Protein AF-A0A7W7KNH7-F1 (afdb_monomer)

Nearest PDB structures (foldseek):
  6zfm-assembly1_E  TM=3.774E-01  e=6.254E+00  Naja kaouthia
  7ulg-assembly1_A  TM=3.731E-01  e=5.470E+00  Naja kaouthia
  4lft-assembly2_A  TM=3.888E-01  e=8.738E+00  Dendraspis polylepis polylepis

Organism: Pseudomonas nitroreducens (NCBI:txid46680)

Mean predicted aligned error: 6.4 Å

Foldseek 3Di:
DDDDQFFFKKKKWFDAPVVVPGHIDIDMDGDPDDGPDGCNPPDPVRVVVVVVVVQVVVQVVVCVVVVGGMGMDTPVRVVVVVVVD

pLDDT: mean 83.46, std 16.23, range [34.31, 97.06]

Sequence (85 aa):
MSYPEKIETIFVTSKGDRSVGIPGEGATIKADADFLINLDKLTPVEAKELLESSRSLVANLFSTLWSEPVTVYYDFEIKQQGEAL

Radius of gyration: 14.16 Å; Cα contacts (8 Å, |Δi|>4): 111; chains: 1; bounding box: 29×30×40 Å

Secondary structure (DSSP, 8-state):
-PPPSEE-EEEEEE---GGGT-PPPEEEEE-SSS-SEE-TTS-HHHHHHHHHHHHHHHHHHHHHHHTS-EEEEEHHHHHHHHTT-

Solvent-accessible surface area (backbone atoms only — not comparable to full-atom values): 5000 Å² total; per-residue (Å²): 137,84,78,67,52,61,39,46,38,40,40,37,33,37,80,37,46,67,93,79,69,38,80,47,54,75,49,74,52,66,42,97,62,91,49,69,44,82,34,77,89,46,52,78,65,56,40,47,53,51,49,57,51,49,46,51,52,53,29,53,52,50,20,64,77,68,73,41,70,47,51,67,44,46,53,69,62,52,52,59,59,62,71,76,111

Structure (mmCIF, N/CA/C/O backbone):
data_AF-A0A7W7KNH7-F1
#
_entry.id   AF-A0A7W7KNH7-F1
#
loop_
_atom_site.group_PDB
_atom_site.id
_atom_site.type_symbol
_atom_site.l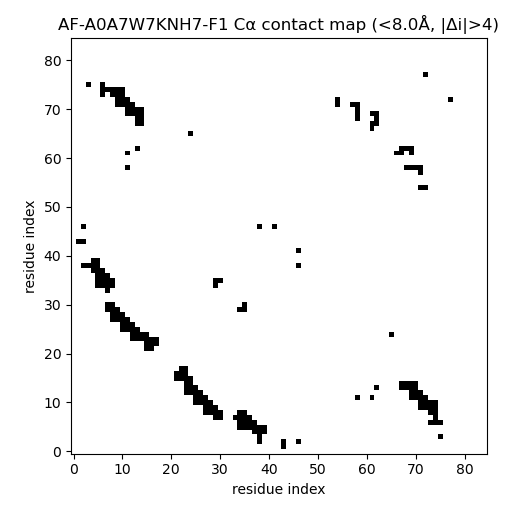abel_atom_id
_atom_site.label_alt_id
_atom_site.label_comp_id
_atom_site.label_asym_id
_atom_site.label_entity_id
_atom_site.label_seq_id
_atom_site.pdbx_PDB_ins_code
_atom_site.Cartn_x
_atom_site.Cartn_y
_atom_site.Cartn_z
_atom_site.occupancy
_atom_site.B_iso_or_equiv
_atom_site.auth_seq_id
_atom_site.auth_comp_id
_atom_site.auth_asym_id
_atom_site.auth_atom_id
_atom_site.pdbx_PDB_model_num
ATOM 1 N N . MET A 1 1 ? -3.097 14.967 12.690 1.00 56.41 1 MET A N 1
ATOM 2 C CA . MET A 1 1 ? -3.541 14.439 11.383 1.00 56.41 1 MET A CA 1
ATOM 3 C C . MET A 1 1 ? -4.458 13.265 11.687 1.00 56.41 1 MET A C 1
ATOM 5 O O . MET A 1 1 ? -4.059 12.446 12.504 1.00 56.41 1 MET A O 1
ATOM 9 N N . SER A 1 2 ? -5.687 13.243 11.164 1.00 71.50 2 SER A N 1
ATOM 10 C CA . SER A 1 2 ? -6.608 12.111 11.351 1.00 71.50 2 SER A CA 1
ATOM 11 C C . SER A 1 2 ? -6.496 11.198 10.137 1.00 71.50 2 SER A C 1
ATOM 13 O O . SER A 1 2 ? -6.558 11.695 9.014 1.00 71.50 2 SER A O 1
ATOM 15 N N . TYR A 1 3 ? -6.300 9.901 10.356 1.00 81.00 3 TYR A N 1
ATOM 16 C CA . TYR A 1 3 ? -6.346 8.905 9.286 1.00 81.00 3 TYR A CA 1
ATOM 17 C C . TYR A 1 3 ? -7.801 8.548 8.964 1.00 81.00 3 TYR A C 1
ATOM 19 O O . TYR A 1 3 ? -8.661 8.713 9.837 1.00 81.00 3 TYR A O 1
ATOM 27 N N . PRO A 1 4 ? -8.101 8.089 7.736 1.00 86.88 4 PRO A N 1
ATOM 28 C CA . PRO A 1 4 ? -9.379 7.444 7.483 1.00 86.88 4 PRO A CA 1
ATOM 29 C C . PRO A 1 4 ? -9.477 6.141 8.284 1.00 86.88 4 PRO A C 1
ATOM 31 O O . PRO A 1 4 ? -8.476 5.540 8.659 1.00 86.88 4 PRO A O 1
ATOM 34 N N . GLU A 1 5 ? -10.703 5.688 8.491 1.00 89.31 5 GLU A N 1
ATOM 35 C CA . GLU A 1 5 ? -11.030 4.393 9.095 1.00 89.31 5 GLU A CA 1
ATOM 36 C C . GLU A 1 5 ? -10.542 3.210 8.240 1.00 89.31 5 GLU A C 1
ATOM 38 O O . GLU A 1 5 ? -10.022 2.211 8.740 1.00 89.31 5 GLU A O 1
ATOM 43 N N . LYS A 1 6 ? -10.640 3.342 6.913 1.00 91.88 6 LYS A N 1
ATOM 44 C CA . LYS A 1 6 ? -10.292 2.293 5.951 1.00 91.88 6 LYS A CA 1
ATOM 45 C C . LYS A 1 6 ? -9.532 2.862 4.765 1.00 91.88 6 LYS A C 1
ATOM 47 O O . LYS A 1 6 ? -9.780 3.989 4.341 1.00 91.88 6 LYS A O 1
ATOM 52 N N . ILE A 1 7 ? -8.632 2.046 4.228 1.00 91.62 7 ILE A N 1
ATOM 53 C CA . ILE A 1 7 ? -7.903 2.312 2.987 1.00 91.62 7 ILE A CA 1
ATOM 54 C C . ILE A 1 7 ? -8.299 1.243 1.982 1.00 91.62 7 ILE A C 1
ATOM 56 O O . ILE A 1 7 ? -8.143 0.047 2.240 1.00 91.62 7 ILE A O 1
ATOM 60 N N . GLU A 1 8 ? -8.788 1.676 0.830 1.00 92.38 8 GLU A N 1
ATOM 61 C CA . GLU A 1 8 ? -9.296 0.804 -0.229 1.00 92.38 8 GLU A CA 1
ATOM 62 C C . GLU A 1 8 ? -8.237 0.567 -1.302 1.00 92.38 8 GLU A C 1
ATOM 64 O O . GLU A 1 8 ? -8.172 -0.507 -1.904 1.00 92.38 8 GLU A O 1
ATOM 69 N N . THR A 1 9 ? -7.415 1.587 -1.562 1.00 91.94 9 THR A N 1
ATOM 70 C CA . THR A 1 9 ? -6.481 1.593 -2.690 1.00 91.94 9 THR A CA 1
ATOM 71 C C . THR A 1 9 ? -5.090 2.078 -2.293 1.00 91.94 9 THR A C 1
ATOM 73 O O . THR A 1 9 ? -4.935 3.094 -1.611 1.00 91.94 9 THR A O 1
ATOM 76 N N . ILE A 1 10 ? -4.073 1.374 -2.793 1.00 94.06 10 ILE A N 1
ATOM 77 C CA . ILE A 1 10 ? -2.669 1.793 -2.771 1.00 94.06 10 ILE A CA 1
ATOM 78 C C . ILE A 1 10 ? -2.226 2.053 -4.212 1.00 94.06 10 ILE A C 1
ATOM 80 O O . ILE A 1 10 ? -2.333 1.179 -5.074 1.00 94.06 10 ILE A O 1
ATOM 84 N N . PHE A 1 11 ? -1.699 3.243 -4.464 1.00 91.69 11 PHE A N 1
ATOM 85 C CA . PHE A 1 11 ? -1.104 3.636 -5.735 1.00 91.69 11 PHE A CA 1
ATOM 86 C C . PHE A 1 11 ? 0.412 3.531 -5.640 1.00 91.69 11 PHE A C 1
ATOM 88 O O . PHE A 1 11 ? 1.005 3.984 -4.664 1.00 91.69 11 PHE A O 1
ATOM 95 N N . VAL A 1 12 ? 1.045 2.968 -6.661 1.00 93.06 12 VAL A N 1
ATOM 96 C CA . VAL A 1 12 ? 2.502 2.879 -6.776 1.00 93.06 12 VAL A CA 1
ATOM 97 C C . VAL A 1 12 ? 2.912 3.508 -8.095 1.00 93.06 12 VAL A C 1
ATOM 99 O O . VAL A 1 12 ? 2.330 3.193 -9.130 1.00 93.06 12 VAL A O 1
ATOM 102 N N . THR A 1 13 ? 3.904 4.389 -8.066 1.00 89.56 13 THR A N 1
ATOM 103 C CA . THR A 1 13 ? 4.464 5.023 -9.263 1.00 89.56 13 THR A CA 1
ATOM 104 C C . THR A 1 13 ? 5.979 4.979 -9.200 1.00 89.56 13 THR A C 1
ATOM 106 O O . THR A 1 13 ? 6.560 5.324 -8.171 1.00 89.56 13 THR A O 1
ATOM 109 N N . SER A 1 14 ? 6.641 4.595 -10.287 1.00 88.12 14 SER A N 1
ATOM 110 C CA . SER A 1 14 ? 8.066 4.882 -10.445 1.00 88.12 14 SER A CA 1
ATOM 111 C C . SER A 1 14 ? 8.254 6.320 -10.927 1.00 88.12 14 SER A C 1
ATOM 113 O O . SER A 1 14 ? 7.330 6.948 -11.466 1.00 88.12 14 SER A O 1
ATOM 115 N N . LYS A 1 15 ? 9.438 6.890 -10.685 1.00 74.44 15 LYS A N 1
ATOM 116 C CA . LYS A 1 15 ? 9.778 8.208 -11.226 1.00 74.44 15 LYS A CA 1
ATOM 117 C C . LYS A 1 15 ? 10.120 8.061 -12.710 1.00 74.44 15 LYS A C 1
ATOM 119 O O . LYS A 1 15 ? 11.285 7.945 -13.069 1.00 74.44 15 LYS A O 1
ATOM 124 N N . GLY A 1 16 ? 9.105 8.145 -13.563 1.00 63.84 16 GLY A N 1
ATOM 125 C CA . GLY A 1 16 ? 9.318 8.440 -14.976 1.00 63.84 16 GLY A CA 1
ATOM 126 C C . GLY A 1 16 ? 9.839 9.864 -15.147 1.00 63.84 16 GLY A C 1
ATOM 127 O O . GLY A 1 16 ? 9.279 10.806 -14.578 1.00 63.84 16 GLY A O 1
ATOM 128 N N . ASP A 1 17 ? 10.892 10.052 -15.934 1.00 55.16 17 ASP A N 1
ATOM 129 C CA . ASP A 1 17 ? 11.330 11.384 -16.341 1.00 55.16 17 ASP A CA 1
ATOM 130 C C . ASP A 1 17 ? 10.655 11.771 -17.664 1.00 55.16 17 ASP A C 1
ATOM 132 O O . ASP A 1 17 ? 11.183 11.587 -18.764 1.00 55.16 17 ASP A O 1
ATOM 136 N N . ARG A 1 18 ? 9.449 12.341 -17.546 1.00 49.66 18 ARG A N 1
ATOM 137 C CA . ARG A 1 18 ? 8.687 12.847 -18.698 1.00 49.66 18 ARG A CA 1
ATOM 138 C C . ARG A 1 18 ? 9.420 13.955 -19.461 1.00 49.66 18 ARG A C 1
ATOM 140 O O . ARG A 1 18 ? 9.094 14.163 -20.626 1.00 49.66 18 ARG A O 1
ATOM 147 N N . SER A 1 19 ? 10.396 14.641 -18.854 1.00 49.69 19 SER A N 1
ATOM 148 C CA . SER A 1 19 ? 11.177 15.684 -19.536 1.00 49.69 19 SER A CA 1
ATOM 149 C C . SER A 1 19 ? 12.151 15.110 -20.569 1.00 49.69 19 SER A C 1
ATOM 151 O O . SER A 1 19 ? 12.481 15.788 -21.540 1.00 49.69 19 SER A O 1
ATOM 153 N N . VAL A 1 20 ? 12.525 13.836 -20.415 1.00 45.12 20 VAL A N 1
ATOM 154 C CA . VAL A 1 20 ? 13.342 13.073 -21.374 1.00 45.12 20 VAL A CA 1
ATOM 155 C C . VAL A 1 20 ? 12.563 11.932 -22.041 1.00 45.12 20 VAL A C 1
ATOM 157 O O . VAL A 1 20 ? 13.151 11.082 -22.703 1.00 45.12 20 VAL A O 1
ATOM 160 N N . GLY A 1 21 ? 11.233 11.909 -21.895 1.00 50.03 21 GLY A N 1
ATOM 161 C CA . GLY A 1 21 ? 10.368 10.915 -22.534 1.00 50.03 21 GLY A CA 1
ATOM 162 C C . GLY A 1 21 ? 10.434 9.514 -21.923 1.00 50.03 21 GLY A C 1
ATOM 163 O O . GLY A 1 21 ? 10.030 8.565 -22.590 1.00 50.03 21 GLY A O 1
ATOM 164 N N . ILE A 1 22 ? 10.912 9.369 -20.681 1.00 56.75 22 ILE A N 1
ATOM 165 C CA . ILE A 1 22 ? 10.873 8.096 -19.951 1.00 56.75 22 ILE A CA 1
ATOM 166 C C . ILE A 1 22 ? 9.494 7.977 -19.282 1.00 56.75 22 ILE A C 1
ATOM 168 O O . ILE A 1 22 ? 9.205 8.733 -18.343 1.00 56.75 22 ILE A O 1
ATOM 172 N N . PRO A 1 23 ? 8.605 7.087 -19.767 1.00 65.62 23 PRO A N 1
ATOM 173 C CA . PRO A 1 23 ? 7.361 6.802 -19.070 1.00 65.62 23 PRO A CA 1
ATOM 174 C C . PRO A 1 23 ? 7.691 6.150 -17.724 1.00 65.62 23 PRO A C 1
ATOM 176 O O . PRO A 1 23 ? 8.585 5.319 -17.639 1.00 65.62 23 PRO A O 1
ATOM 179 N N . GLY A 1 24 ? 6.999 6.569 -16.667 1.00 74.50 24 GLY A N 1
ATOM 180 C CA . GLY A 1 24 ? 7.078 5.887 -15.377 1.00 74.50 24 GLY A CA 1
ATOM 181 C C . GLY A 1 24 ? 6.112 4.712 -15.354 1.00 74.50 24 GLY A C 1
ATOM 182 O O . GLY A 1 24 ? 5.072 4.758 -16.017 1.00 74.50 24 GLY A O 1
ATOM 183 N N . GLU A 1 25 ? 6.435 3.704 -14.559 1.00 84.06 25 GLU A N 1
ATOM 184 C CA . GLU A 1 25 ? 5.542 2.585 -14.292 1.00 84.06 25 GLU A CA 1
ATOM 185 C C . GLU A 1 25 ? 4.515 2.965 -13.225 1.00 84.06 25 GLU A C 1
ATOM 187 O O . GLU A 1 25 ? 4.787 3.749 -12.310 1.00 84.06 25 GLU A O 1
ATOM 192 N N . GLY A 1 26 ? 3.313 2.409 -13.350 1.00 87.75 26 GLY A N 1
ATOM 193 C CA . GLY A 1 26 ? 2.208 2.656 -12.436 1.00 87.75 26 GLY A CA 1
ATOM 194 C C . GLY A 1 26 ? 1.478 1.366 -12.097 1.00 87.75 26 GLY A C 1
ATOM 195 O O . GLY A 1 26 ? 1.136 0.586 -12.982 1.00 87.75 26 GLY A O 1
ATOM 196 N N . ALA A 1 27 ? 1.198 1.153 -10.816 1.00 90.19 27 ALA A N 1
ATOM 197 C CA . ALA A 1 27 ? 0.386 0.042 -10.343 1.00 90.19 27 ALA A CA 1
ATOM 198 C C . ALA A 1 27 ? -0.649 0.528 -9.335 1.00 90.19 27 ALA A C 1
ATOM 200 O O . ALA A 1 27 ? -0.451 1.498 -8.603 1.00 90.19 27 ALA A O 1
ATOM 201 N N . THR A 1 28 ? -1.778 -0.167 -9.309 1.00 92.56 28 THR A N 1
ATOM 202 C CA . THR A 1 28 ? -2.840 0.049 -8.333 1.00 92.56 28 THR A CA 1
ATOM 203 C C . THR A 1 28 ? -3.126 -1.276 -7.656 1.00 92.56 28 THR A C 1
ATOM 205 O O . THR A 1 28 ? -3.471 -2.251 -8.321 1.00 92.56 28 THR A O 1
ATOM 208 N N . ILE A 1 29 ? -2.977 -1.308 -6.337 1.00 93.31 29 ILE A N 1
ATOM 209 C CA . ILE A 1 29 ? -3.402 -2.427 -5.505 1.00 93.31 29 ILE A CA 1
ATOM 210 C C . ILE A 1 29 ? -4.770 -2.044 -4.960 1.00 93.31 29 ILE A C 1
ATOM 212 O O . ILE A 1 29 ? -4.910 -1.000 -4.318 1.00 93.31 29 ILE A O 1
ATOM 216 N N . LYS A 1 30 ? -5.772 -2.874 -5.233 1.00 91.25 30 LYS A N 1
ATOM 217 C CA . LYS A 1 30 ? -7.137 -2.718 -4.733 1.00 91.25 30 LYS A CA 1
ATOM 218 C C . LYS A 1 30 ? -7.569 -3.995 -4.041 1.00 91.25 30 LYS A C 1
ATOM 220 O O . LYS A 1 30 ? -7.221 -5.085 -4.490 1.00 91.25 30 LYS A O 1
ATOM 225 N N . ALA A 1 31 ? -8.318 -3.847 -2.957 1.00 84.12 31 ALA A N 1
ATOM 226 C CA . ALA A 1 31 ? -9.072 -4.965 -2.421 1.00 84.12 31 ALA A CA 1
ATOM 227 C C . ALA A 1 31 ? -10.249 -5.263 -3.361 1.00 84.12 31 ALA A C 1
ATOM 229 O O . ALA A 1 31 ? -10.950 -4.345 -3.779 1.00 84.12 31 ALA A O 1
ATOM 230 N N . ASP A 1 32 ? -10.475 -6.543 -3.662 1.00 81.88 32 ASP A N 1
ATOM 231 C CA . ASP A 1 32 ? -11.731 -6.990 -4.287 1.00 81.88 32 ASP A CA 1
ATOM 232 C C . ASP A 1 32 ? -12.911 -6.924 -3.295 1.00 81.88 32 ASP A C 1
ATOM 234 O O . ASP A 1 32 ? -14.072 -6.918 -3.696 1.00 81.88 32 ASP A O 1
ATOM 238 N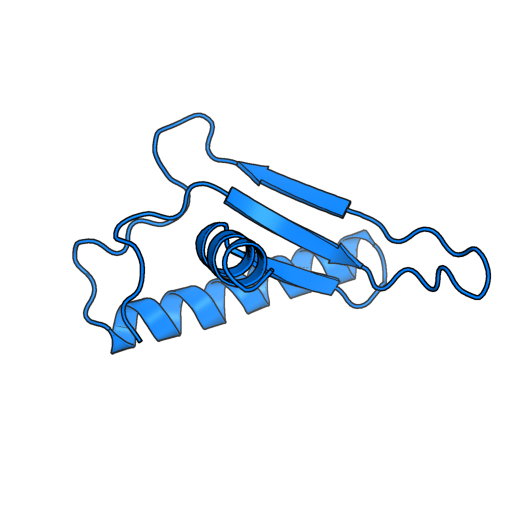 N . ALA A 1 33 ? -12.602 -6.885 -1.995 1.00 81.12 33 ALA A N 1
ATOM 239 C CA . ALA A 1 33 ? -13.538 -6.692 -0.891 1.00 81.12 33 ALA A CA 1
ATOM 240 C C . ALA A 1 33 ? -13.495 -5.237 -0.371 1.00 81.12 33 ALA A C 1
ATOM 242 O O . ALA A 1 33 ? -12.999 -4.340 -1.044 1.00 81.12 33 ALA A O 1
ATOM 243 N N . ASP A 1 34 ? -13.989 -5.004 0.847 1.00 83.31 34 ASP A N 1
ATOM 244 C CA . ASP A 1 34 ? -14.234 -3.652 1.364 1.00 83.31 34 ASP A CA 1
ATOM 245 C C . ASP A 1 34 ? -12.974 -2.795 1.613 1.00 83.31 34 ASP A C 1
ATOM 247 O O . ASP A 1 34 ? -13.047 -1.577 1.490 1.00 83.31 34 ASP A O 1
ATOM 251 N N . PHE A 1 35 ? -11.832 -3.372 2.021 1.00 89.44 35 PHE A N 1
ATOM 252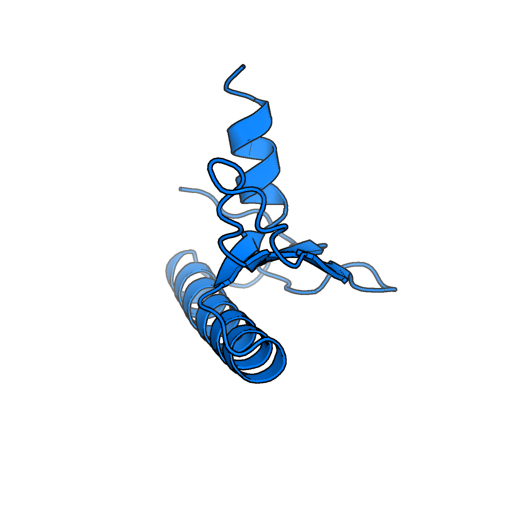 C CA . PHE A 1 35 ? -10.616 -2.604 2.351 1.00 89.44 35 PHE A CA 1
ATOM 253 C C . PHE A 1 35 ? -9.323 -3.432 2.257 1.00 89.44 35 PHE A C 1
ATOM 255 O O . PHE A 1 35 ? -9.333 -4.646 2.452 1.00 89.44 35 PHE A O 1
ATOM 262 N N . LEU A 1 36 ? -8.190 -2.756 2.023 1.00 90.81 36 LEU A N 1
ATOM 263 C CA . LEU A 1 36 ? -6.833 -3.314 2.139 1.00 90.81 36 LEU A CA 1
ATOM 264 C C . LEU A 1 36 ? -6.288 -3.201 3.563 1.00 90.81 36 LEU A C 1
ATOM 266 O O . LEU A 1 36 ? -5.636 -4.119 4.057 1.00 90.81 36 LEU A O 1
ATOM 270 N N . ILE A 1 37 ? -6.540 -2.065 4.216 1.00 90.88 37 ILE A N 1
ATOM 271 C CA . ILE A 1 37 ? -6.079 -1.781 5.577 1.00 90.88 37 ILE A CA 1
ATOM 272 C C . ILE A 1 37 ? -7.258 -1.216 6.368 1.00 90.88 37 ILE A C 1
ATOM 274 O O . ILE A 1 37 ? -7.893 -0.255 5.934 1.00 90.88 37 ILE A O 1
ATOM 278 N N . ASN A 1 38 ? -7.542 -1.816 7.524 1.00 92.50 38 ASN A N 1
ATOM 279 C CA . ASN A 1 38 ? -8.510 -1.307 8.492 1.00 92.50 38 ASN A CA 1
ATOM 280 C C . ASN A 1 38 ? -7.757 -0.656 9.657 1.00 92.50 38 ASN A C 1
ATOM 282 O O . ASN A 1 38 ? -6.905 -1.292 10.281 1.00 92.50 38 ASN A O 1
ATOM 286 N N . LEU A 1 39 ? -8.083 0.606 9.922 1.00 93.00 39 LEU A N 1
ATOM 287 C CA . LEU A 1 39 ? -7.500 1.447 10.961 1.00 93.00 39 LEU A CA 1
ATOM 288 C C . LEU A 1 39 ? -8.492 1.731 12.110 1.00 93.00 39 LEU A C 1
ATOM 290 O O . LEU A 1 39 ? -8.086 2.333 13.099 1.00 93.00 39 LEU A O 1
ATOM 294 N N . ASP A 1 40 ? -9.747 1.258 12.037 1.00 90.94 40 ASP A N 1
ATOM 295 C CA . ASP A 1 40 ? -10.862 1.544 12.970 1.00 90.94 40 ASP A CA 1
ATOM 296 C C . ASP A 1 40 ? -10.509 1.313 14.445 1.00 90.94 40 ASP A C 1
ATOM 298 O O . ASP A 1 40 ? -11.027 1.974 15.343 1.00 90.94 40 ASP A O 1
ATOM 302 N N . LYS A 1 41 ? -9.665 0.311 14.707 1.00 88.69 41 LYS A N 1
ATOM 303 C CA . LYS A 1 41 ? -9.310 -0.139 16.061 1.00 88.69 41 LYS A CA 1
ATOM 304 C C . LYS A 1 41 ? -7.901 0.259 16.484 1.00 88.69 41 LYS A C 1
ATOM 306 O O . LYS A 1 41 ? -7.458 -0.177 17.544 1.00 88.69 41 LYS A O 1
ATOM 311 N N . LEU A 1 42 ? -7.199 1.033 15.662 1.00 92.75 42 LEU A N 1
ATOM 312 C CA . LEU A 1 42 ? -5.828 1.444 15.926 1.00 92.75 42 LEU A CA 1
ATOM 313 C C . LEU A 1 42 ? -5.804 2.836 16.542 1.00 92.75 42 LEU A C 1
ATOM 315 O O . LEU A 1 42 ? -6.520 3.750 16.130 1.00 92.75 42 LEU A O 1
ATOM 319 N N . THR A 1 43 ? -4.926 3.024 17.517 1.00 93.19 43 THR A N 1
ATOM 320 C CA . THR A 1 43 ? -4.552 4.365 17.955 1.00 93.19 43 THR A CA 1
ATOM 321 C C . THR A 1 43 ? -3.865 5.118 16.806 1.00 93.19 43 THR A C 1
ATOM 323 O O . THR A 1 43 ? -3.307 4.500 15.895 1.00 93.19 43 THR A O 1
ATOM 326 N N . PRO A 1 44 ? -3.816 6.463 16.839 1.00 91.62 44 PRO A N 1
ATOM 327 C CA . PRO A 1 44 ? -3.125 7.233 15.803 1.00 91.62 44 PRO A CA 1
ATOM 328 C C . PRO A 1 44 ? -1.647 6.855 15.615 1.00 91.62 44 PRO A C 1
ATOM 330 O O . PRO A 1 44 ? -1.121 6.987 14.512 1.00 91.62 44 PRO A O 1
ATOM 333 N N . VAL A 1 45 ? -0.979 6.392 16.679 1.00 93.44 45 VAL A N 1
ATOM 334 C CA . VAL A 1 45 ? 0.421 5.944 16.628 1.00 93.44 45 VAL A CA 1
ATOM 335 C C . VAL A 1 45 ? 0.526 4.600 15.908 1.00 93.44 45 VAL A C 1
ATOM 337 O O . VAL A 1 45 ? 1.292 4.491 14.957 1.00 93.44 45 VAL A O 1
ATOM 340 N N . GLU A 1 46 ? -0.300 3.619 16.278 1.00 94.94 46 GLU A N 1
ATOM 341 C CA . GLU A 1 46 ? -0.325 2.302 15.623 1.00 94.94 46 GLU A CA 1
ATOM 342 C C . GLU A 1 46 ? -0.724 2.407 14.146 1.00 94.94 46 GLU A C 1
ATOM 344 O O . GLU A 1 46 ? -0.123 1.763 13.288 1.00 94.94 46 GLU A O 1
ATOM 349 N N . ALA A 1 47 ? -1.706 3.258 13.831 1.00 93.88 47 ALA A N 1
ATOM 350 C CA . ALA A 1 47 ? -2.105 3.527 12.455 1.00 93.88 47 ALA A CA 1
ATOM 351 C C . ALA A 1 47 ? -0.932 4.098 11.648 1.00 93.88 47 ALA A C 1
ATOM 353 O O . ALA A 1 47 ? -0.645 3.622 10.553 1.00 93.88 47 ALA A O 1
ATOM 354 N N . LYS A 1 48 ? -0.203 5.073 12.206 1.00 93.62 48 LYS A N 1
ATOM 355 C CA . LYS A 1 48 ? 0.983 5.642 11.560 1.00 93.62 48 LYS A CA 1
ATOM 356 C C . LYS A 1 48 ? 2.057 4.580 11.306 1.00 93.62 48 LYS A C 1
ATOM 358 O O . LYS A 1 48 ? 2.538 4.477 10.181 1.00 93.62 48 LYS A O 1
ATOM 363 N N . GLU A 1 49 ? 2.409 3.790 12.316 1.00 95.81 49 GLU A N 1
ATOM 364 C CA . GLU A 1 49 ? 3.444 2.753 12.206 1.00 95.81 49 GLU A CA 1
ATOM 365 C C . GLU A 1 49 ? 3.081 1.682 11.169 1.00 95.81 49 GLU A C 1
ATOM 367 O O . GLU A 1 49 ? 3.930 1.267 10.373 1.00 95.81 49 GLU A O 1
ATOM 372 N N . LEU A 1 50 ? 1.809 1.269 11.125 1.00 95.50 50 LEU A N 1
ATOM 373 C CA . LEU A 1 50 ? 1.303 0.318 10.137 1.00 95.50 50 LEU A CA 1
ATOM 374 C C . LEU A 1 50 ? 1.387 0.879 8.713 1.00 95.50 50 LEU A C 1
ATOM 376 O O . LEU A 1 50 ? 1.794 0.174 7.784 1.00 95.50 50 LEU A O 1
ATOM 380 N N . LEU A 1 51 ? 1.024 2.147 8.526 1.00 95.38 51 LEU A N 1
ATOM 381 C CA . LEU A 1 51 ? 1.113 2.815 7.230 1.00 95.38 51 LEU A CA 1
ATOM 382 C C . LEU A 1 51 ? 2.571 2.986 6.792 1.00 95.38 51 LEU A C 1
ATOM 384 O O . LEU A 1 51 ? 2.921 2.622 5.678 1.00 95.38 51 LEU A O 1
ATOM 388 N N . GLU A 1 52 ? 3.470 3.440 7.658 1.00 95.69 52 GLU A N 1
ATOM 389 C CA . GLU A 1 52 ? 4.893 3.574 7.307 1.00 95.69 52 GLU A CA 1
ATOM 390 C C . GLU A 1 52 ? 5.537 2.218 6.966 1.00 95.69 52 GLU A C 1
ATOM 392 O O . GLU A 1 52 ? 6.267 2.094 5.973 1.00 95.69 52 GLU A O 1
ATOM 397 N N . SER A 1 53 ? 5.209 1.178 7.735 1.00 96.25 53 SER A N 1
ATOM 398 C CA . SER A 1 53 ? 5.704 -0.183 7.505 1.00 96.25 53 SER A CA 1
ATOM 399 C C . SER A 1 53 ? 5.163 -0.774 6.203 1.00 96.25 53 SER A C 1
ATOM 401 O O . SER A 1 53 ? 5.933 -1.275 5.381 1.00 96.25 53 SER A O 1
ATOM 403 N N . SER A 1 54 ? 3.850 -0.685 5.969 1.00 95.88 54 SER A N 1
ATOM 404 C CA . SER A 1 54 ? 3.235 -1.195 4.736 1.00 95.88 54 SER A CA 1
ATOM 405 C C . SER A 1 54 ? 3.703 -0.424 3.503 1.00 95.88 54 SER A C 1
ATOM 407 O O . SER A 1 54 ? 4.003 -1.046 2.483 1.00 95.88 54 SER A O 1
ATOM 409 N N . ARG A 1 55 ? 3.875 0.901 3.600 1.00 96.19 55 ARG A N 1
ATOM 410 C CA . ARG A 1 55 ? 4.456 1.720 2.529 1.00 96.19 55 ARG A CA 1
ATOM 411 C C . ARG A 1 55 ? 5.850 1.236 2.160 1.00 96.19 55 ARG A C 1
ATOM 413 O O . ARG A 1 55 ? 6.131 1.056 0.980 1.00 96.19 55 ARG A O 1
ATOM 420 N N . SER A 1 56 ? 6.694 0.986 3.158 1.00 96.81 56 SER A N 1
ATOM 421 C CA . SER A 1 56 ? 8.060 0.497 2.949 1.00 96.81 56 SER A CA 1
ATOM 422 C C . SER A 1 56 ? 8.076 -0.885 2.290 1.00 96.81 56 SER A C 1
ATOM 424 O O . SER A 1 56 ? 8.846 -1.113 1.360 1.00 96.81 56 SER A O 1
ATOM 426 N N . LEU A 1 57 ? 7.193 -1.798 2.710 1.00 97.06 57 LEU A N 1
ATOM 427 C CA . LEU A 1 57 ? 7.067 -3.132 2.109 1.00 97.06 57 LEU A CA 1
ATOM 428 C C . LEU A 1 57 ? 6.629 -3.069 0.642 1.00 97.06 57 LEU A C 1
ATOM 430 O O . LEU A 1 57 ? 7.258 -3.697 -0.211 1.00 97.06 57 LEU A O 1
ATOM 434 N N . VAL A 1 58 ? 5.588 -2.290 0.337 1.00 96.25 58 VAL A N 1
ATOM 435 C CA . VAL A 1 58 ? 5.101 -2.111 -1.039 1.00 96.25 58 VAL A CA 1
ATOM 436 C C . VAL A 1 58 ? 6.171 -1.435 -1.895 1.00 96.25 58 VAL A C 1
ATOM 438 O O . VAL A 1 58 ? 6.457 -1.905 -2.995 1.00 96.25 58 VAL A O 1
ATOM 441 N N . ALA A 1 59 ? 6.816 -0.385 -1.383 1.00 95.44 59 ALA A N 1
ATOM 442 C CA . ALA A 1 59 ? 7.867 0.314 -2.110 1.00 95.44 59 ALA A CA 1
ATOM 443 C C . ALA A 1 59 ? 9.045 -0.613 -2.435 1.00 95.44 59 ALA A C 1
ATOM 445 O O . ALA A 1 59 ? 9.505 -0.634 -3.575 1.00 95.44 59 ALA A O 1
ATOM 446 N N . ASN A 1 60 ? 9.491 -1.431 -1.478 1.00 96.69 60 ASN A N 1
ATOM 447 C CA . ASN A 1 60 ? 10.574 -2.392 -1.689 1.00 96.69 60 ASN A CA 1
ATOM 448 C C . ASN A 1 60 ? 10.206 -3.473 -2.713 1.00 96.69 60 ASN A C 1
ATOM 450 O O . ASN A 1 60 ? 11.028 -3.808 -3.568 1.00 96.69 60 ASN A O 1
ATOM 454 N N . LEU A 1 61 ? 8.978 -3.998 -2.658 1.00 96.62 61 LEU A N 1
ATOM 455 C CA . LEU A 1 61 ? 8.494 -4.989 -3.619 1.00 96.62 61 LEU A CA 1
ATOM 456 C C . LEU A 1 61 ? 8.521 -4.429 -5.044 1.00 96.62 61 LEU A C 1
ATOM 458 O O . LEU A 1 61 ? 9.161 -5.005 -5.920 1.00 96.62 61 LEU A O 1
ATOM 462 N N . PHE A 1 62 ? 7.870 -3.289 -5.273 1.00 94.12 62 PHE A N 1
ATOM 463 C CA . PHE A 1 62 ? 7.776 -2.711 -6.614 1.00 94.12 62 PHE A CA 1
ATOM 464 C C . PHE A 1 62 ? 9.104 -2.140 -7.105 1.00 94.12 62 PHE A C 1
ATOM 466 O O . PHE A 1 62 ? 9.411 -2.290 -8.284 1.00 94.12 62 PHE A O 1
ATOM 473 N N . SER A 1 63 ? 9.941 -1.596 -6.215 1.00 93.56 63 SER A N 1
ATOM 474 C CA . SER A 1 63 ? 11.291 -1.175 -6.608 1.00 93.56 63 SER A CA 1
ATOM 475 C C . SER A 1 63 ? 12.145 -2.351 -7.073 1.00 93.56 63 SER A C 1
ATOM 477 O O . SER A 1 63 ? 12.962 -2.206 -7.977 1.00 93.56 63 SER A O 1
ATOM 479 N N . THR A 1 64 ? 11.931 -3.535 -6.495 1.00 94.56 64 THR A N 1
ATOM 480 C CA . THR A 1 64 ? 12.599 -4.769 -6.923 1.00 94.56 64 THR A CA 1
ATOM 481 C C . THR A 1 64 ? 12.050 -5.270 -8.259 1.00 94.56 64 THR A C 1
ATOM 483 O O . THR A 1 64 ? 12.826 -5.625 -9.141 1.00 94.56 64 THR A O 1
ATOM 486 N N . LEU A 1 65 ? 10.724 -5.280 -8.432 1.00 93.31 65 LEU A N 1
ATOM 487 C CA . LEU A 1 65 ? 10.0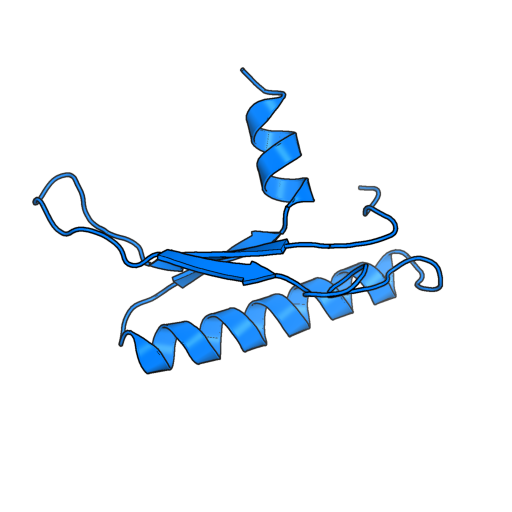75 -5.757 -9.660 1.00 93.31 65 LEU A CA 1
ATOM 488 C C . LEU A 1 65 ? 10.390 -4.877 -10.876 1.00 93.31 65 LEU A C 1
ATOM 490 O O . LEU A 1 65 ? 10.574 -5.400 -11.971 1.00 93.31 65 LEU A O 1
ATOM 494 N N . TRP A 1 66 ? 10.456 -3.560 -10.686 1.00 91.19 66 TRP A N 1
ATOM 495 C CA . TRP A 1 66 ? 10.695 -2.598 -11.764 1.00 91.19 66 TRP A CA 1
ATOM 496 C C . TRP A 1 66 ? 12.152 -2.156 -11.880 1.00 91.19 66 TRP A C 1
ATOM 498 O O . 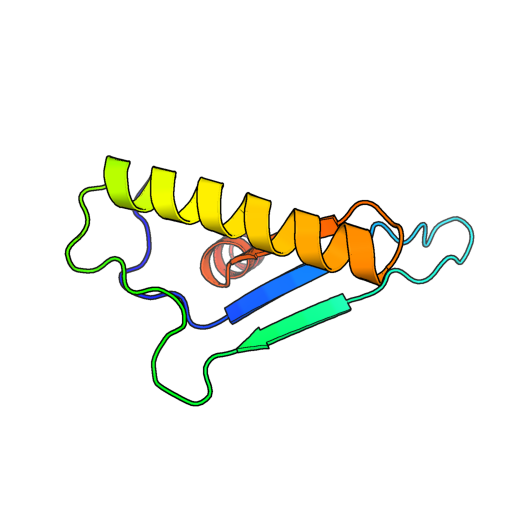TRP A 1 66 ? 12.505 -1.506 -12.853 1.00 91.19 66 TRP A O 1
ATOM 508 N N . SER A 1 67 ? 13.014 -2.535 -10.930 1.00 90.19 67 SER A N 1
ATOM 509 C CA . SER A 1 67 ? 14.409 -2.069 -10.859 1.00 90.19 67 SER A CA 1
ATOM 510 C C . SER A 1 67 ? 14.544 -0.537 -10.817 1.00 90.19 67 SER A C 1
ATOM 512 O O . SER A 1 67 ? 15.533 0.023 -11.286 1.00 90.19 67 SER A O 1
ATOM 514 N N . GLU A 1 68 ? 13.561 0.146 -10.227 1.00 87.44 68 GLU A N 1
ATOM 515 C CA . GLU A 1 68 ? 13.473 1.608 -10.160 1.00 87.44 68 GLU A CA 1
ATOM 516 C C . GLU A 1 68 ? 12.969 2.069 -8.787 1.00 87.44 68 GLU A C 1
ATOM 518 O O . GLU A 1 68 ? 12.152 1.384 -8.180 1.00 87.44 68 GLU A O 1
ATOM 523 N N . PRO A 1 69 ? 13.375 3.247 -8.283 1.00 88.81 69 PRO A N 1
ATOM 524 C CA . PRO A 1 69 ? 12.763 3.819 -7.090 1.00 88.81 69 PRO A CA 1
ATOM 525 C C . PRO A 1 69 ? 11.277 4.117 -7.314 1.00 88.81 69 PRO A C 1
ATOM 527 O O . PRO A 1 69 ? 10.905 4.764 -8.300 1.00 88.81 69 PRO A O 1
ATOM 530 N N . VAL A 1 70 ? 10.436 3.718 -6.359 1.00 90.75 70 VAL A N 1
ATOM 531 C CA . VAL A 1 70 ? 8.990 3.966 -6.414 1.00 90.75 70 VAL A CA 1
ATOM 532 C C . VAL A 1 70 ? 8.506 4.853 -5.275 1.00 90.75 70 VAL A C 1
ATOM 534 O O . VAL A 1 70 ? 9.054 4.863 -4.174 1.00 90.75 70 VAL A O 1
ATOM 537 N N . THR A 1 71 ? 7.425 5.575 -5.543 1.00 90.88 71 THR A N 1
ATOM 538 C CA . THR A 1 71 ? 6.620 6.266 -4.540 1.00 90.88 71 THR A CA 1
ATOM 539 C C . THR A 1 71 ? 5.291 5.542 -4.398 1.00 90.88 71 THR A C 1
ATOM 541 O O . THR A 1 71 ? 4.681 5.134 -5.385 1.00 90.88 71 THR A O 1
ATOM 544 N N . VAL A 1 72 ? 4.849 5.380 -3.158 1.00 92.88 72 VAL A N 1
ATOM 545 C CA . VAL A 1 72 ? 3.584 4.736 -2.810 1.00 92.88 72 VAL A CA 1
ATOM 546 C C . VAL A 1 72 ? 2.673 5.796 -2.210 1.00 92.88 72 VAL A C 1
ATOM 548 O O . VAL A 1 72 ? 3.152 6.589 -1.402 1.00 92.88 72 VAL A O 1
ATOM 551 N N . TYR A 1 73 ? 1.392 5.795 -2.568 1.00 91.88 73 TYR A N 1
ATOM 552 C CA . TYR A 1 73 ? 0.360 6.671 -2.017 1.00 91.88 73 TYR A CA 1
ATOM 553 C C . TYR A 1 73 ? -0.860 5.861 -1.591 1.00 91.88 73 TYR A C 1
ATOM 555 O O . TYR A 1 73 ? -1.248 4.908 -2.266 1.00 91.88 73 TYR A O 1
ATOM 563 N N . TYR A 1 74 ? -1.504 6.278 -0.511 1.00 93.19 74 TYR A N 1
ATOM 564 C CA . TYR A 1 74 ? -2.839 5.812 -0.155 1.00 93.19 74 TYR A CA 1
ATOM 565 C C . TYR A 1 74 ? -3.904 6.702 -0.798 1.00 93.19 74 TYR A C 1
ATOM 567 O O . TYR A 1 74 ? -3.681 7.888 -1.047 1.00 93.19 74 TYR A O 1
ATOM 575 N N . ASP A 1 75 ? -5.083 6.145 -1.050 1.00 89.44 75 ASP A N 1
ATOM 576 C CA . ASP A 1 75 ? -6.241 6.869 -1.588 1.00 89.44 75 ASP A CA 1
ATOM 577 C C . ASP A 1 75 ? -6.569 8.189 -0.878 1.00 89.44 75 ASP A C 1
ATOM 579 O O . ASP A 1 7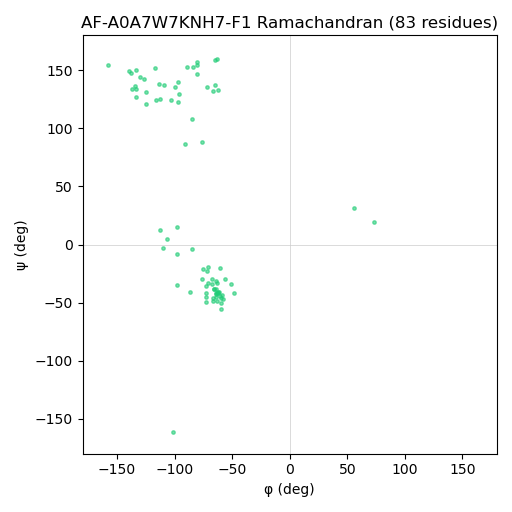5 ? -6.846 9.187 -1.547 1.00 89.44 75 ASP A O 1
ATOM 583 N N . PHE A 1 76 ? -6.498 8.238 0.449 1.00 88.81 76 PHE A N 1
ATOM 584 C CA . PHE A 1 76 ? -6.766 9.456 1.209 1.00 88.81 76 PHE A CA 1
ATOM 585 C C . PHE A 1 76 ? -5.716 10.549 0.973 1.00 88.81 76 PHE A C 1
ATOM 587 O O . PHE A 1 76 ? -6.050 11.730 1.024 1.00 88.81 76 PHE A O 1
ATOM 594 N N . GLU A 1 77 ? -4.468 10.182 0.672 1.00 86.12 77 GLU A N 1
ATOM 595 C CA . GLU A 1 77 ? -3.391 11.139 0.382 1.00 86.12 77 GLU A CA 1
ATOM 596 C C . GLU A 1 77 ? -3.592 11.793 -0.986 1.00 86.12 77 GLU A C 1
ATOM 598 O O . GLU A 1 77 ? -3.323 12.980 -1.152 1.00 86.12 77 GLU A O 1
ATOM 603 N N . ILE A 1 78 ? -4.113 11.033 -1.954 1.00 79.25 78 ILE A N 1
ATOM 604 C CA . ILE A 1 78 ? -4.455 11.548 -3.284 1.00 79.25 78 ILE A CA 1
ATOM 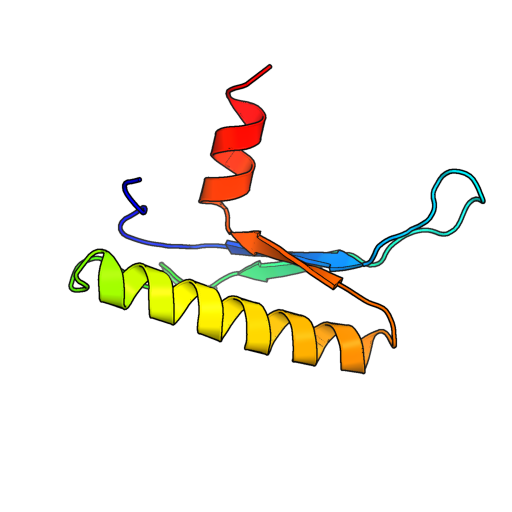605 C C . ILE A 1 78 ? -5.704 12.435 -3.220 1.00 79.25 78 ILE A C 1
ATOM 607 O O . ILE A 1 78 ? -5.718 13.510 -3.817 1.00 79.25 78 ILE A O 1
ATOM 611 N N . LYS A 1 79 ? -6.734 12.035 -2.458 1.00 74.19 79 LYS A N 1
ATOM 612 C CA . LYS A 1 79 ? -7.948 12.849 -2.251 1.00 74.19 79 LYS A CA 1
ATOM 613 C C . LYS A 1 79 ? -7.614 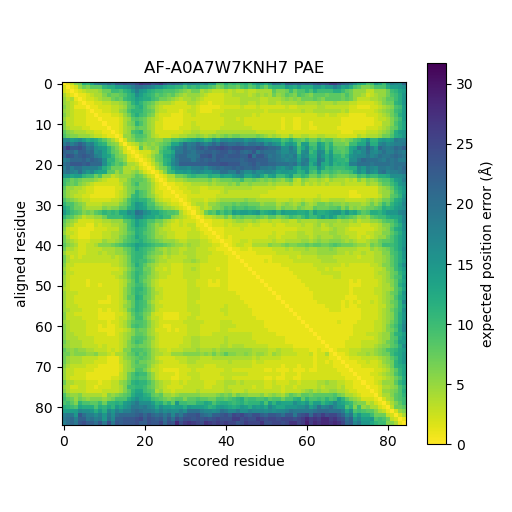14.214 -1.634 1.00 74.19 79 LYS A C 1
ATOM 615 O O . LYS A 1 79 ? -8.077 15.228 -2.138 1.00 74.19 79 LYS A O 1
ATOM 620 N N . GLN A 1 80 ? -6.732 14.252 -0.632 1.00 66.12 80 GLN A N 1
ATOM 621 C CA . GLN A 1 80 ? -6.277 15.505 -0.010 1.00 66.12 80 GLN A CA 1
ATOM 622 C C . GLN A 1 80 ? -5.497 16.417 -0.972 1.00 66.12 80 GLN A C 1
ATOM 624 O O . GLN A 1 80 ? -5.564 17.635 -0.847 1.00 66.12 80 GLN A O 1
ATOM 629 N N . GLN A 1 81 ? -4.771 15.852 -1.941 1.00 59.09 81 GLN A N 1
ATOM 630 C CA . GLN A 1 81 ? -4.078 16.638 -2.969 1.00 59.09 81 GLN A CA 1
ATOM 631 C C . GLN A 1 81 ? -5.035 17.172 -4.046 1.00 59.09 81 GLN A C 1
ATOM 633 O O . GLN A 1 81 ? -4.787 18.238 -4.601 1.00 59.09 81 GLN A O 1
ATOM 638 N N . GLY A 1 82 ? -6.133 16.462 -4.323 1.00 48.22 82 GLY A N 1
ATOM 639 C CA . GLY A 1 82 ? -7.180 16.897 -5.254 1.00 48.22 82 GLY A CA 1
ATOM 640 C C . GLY A 1 82 ? -8.110 17.986 -4.706 1.00 48.22 82 GLY A C 1
ATOM 641 O O . GLY A 1 82 ? -8.714 18.701 -5.495 1.00 48.22 82 GLY A O 1
ATOM 642 N N . GLU A 1 83 ? -8.204 18.144 -3.383 1.00 36.56 83 GLU A N 1
ATOM 643 C CA . GLU A 1 83 ? -8.980 19.210 -2.718 1.00 36.56 83 GLU A CA 1
ATOM 644 C C . GLU A 1 83 ? -8.202 20.534 -2.566 1.00 36.56 83 GLU A C 1
ATOM 646 O O . GLU A 1 83 ? -8.754 21.527 -2.095 1.00 36.56 83 GLU A O 1
ATOM 651 N N . ALA A 1 84 ? -6.927 20.568 -2.968 1.00 34.31 84 ALA A N 1
ATOM 652 C CA . ALA A 1 84 ? -6.067 21.754 -2.932 1.00 34.31 84 ALA A CA 1
ATOM 653 C C . ALA A 1 84 ? -5.973 22.499 -4.285 1.00 34.31 84 ALA A C 1
ATOM 655 O O . ALA A 1 84 ? -5.068 23.321 -4.464 1.00 34.31 84 ALA A O 1
ATOM 656 N N . LEU A 1 85 ? -6.884 22.214 -5.226 1.00 36.31 85 LEU A N 1
ATOM 657 C CA . LEU A 1 85 ? -7.037 22.905 -6.515 1.00 36.31 85 LEU A CA 1
ATOM 658 C C . LEU A 1 85 ? -8.372 23.6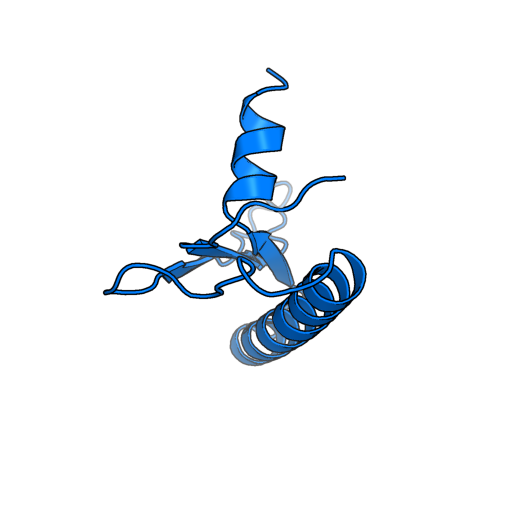50 -6.597 1.00 36.31 85 LEU A C 1
ATOM 660 O O . LEU A 1 85 ? -9.409 23.042 -6.258 1.00 36.31 85 LEU A O 1
#